Protein AF-A0A1H3RNQ1-F1 (afdb_monomer)

Nearest PDB structures (foldseek):
  7xri-assembly1_B  TM=3.744E-01  e=4.211E+00  Lactobacillus acidophilus
  7vww-assembly2_C  TM=2.400E-01  e=2.918E+00  Dioscoreophyllum cumminsii
  5xfu-assembly1_B  TM=2.543E-01  e=6.078E+00  Dioscoreophyllum cumminsii
  1jva-assembly1_A  TM=2.257E-01  e=4.759E+00  Saccharomyces cerevisiae

Mean predicted aligned error: 9.46 Å

Radius of gyration: 20.76 Å; Cα contacts (8 Å, |Δi|>4): 128; chains: 1; bounding box: 26×29×78 Å

pLDDT: mean 83.14, std 15.69, range [41.72, 97.12]

Structure (mmCIF, N/CA/C/O backbone):
data_AF-A0A1H3RNQ1-F1
#
_entry.id   AF-A0A1H3RNQ1-F1
#
loop_
_atom_site.group_PDB
_atom_site.id
_atom_site.type_symbol
_atom_site.label_atom_id
_atom_site.label_alt_id
_atom_site.label_comp_id
_atom_site.label_asym_id
_atom_site.label_entity_id
_atom_site.label_seq_id
_atom_site.pdbx_PDB_ins_code
_atom_site.Cartn_x
_atom_site.Cartn_y
_atom_site.Cartn_z
_atom_site.occupancy
_atom_site.B_iso_or_equiv
_atom_site.auth_seq_id
_atom_site.auth_comp_id
_atom_site.auth_asym_id
_atom_site.auth_atom_id
_atom_site.pdbx_PDB_model_num
ATOM 1 N N . MET A 1 1 ? 7.887 20.316 -57.818 1.00 41.72 1 MET A N 1
ATOM 2 C CA . MET A 1 1 ? 8.629 19.245 -57.118 1.00 41.72 1 MET A CA 1
ATOM 3 C C . MET A 1 1 ? 8.099 19.171 -55.696 1.00 41.72 1 MET A C 1
ATOM 5 O O . MET A 1 1 ? 8.164 20.173 -55.001 1.00 41.72 1 MET A O 1
ATOM 9 N N . SER A 1 2 ? 7.463 18.059 -55.322 1.00 43.38 2 SER A N 1
ATOM 10 C CA . SER A 1 2 ? 6.805 17.866 -54.020 1.00 43.38 2 SER A CA 1
ATOM 11 C C . SER A 1 2 ? 7.716 17.043 -53.107 1.00 43.38 2 SER A C 1
ATOM 13 O O . SER A 1 2 ? 8.120 15.943 -53.483 1.00 43.38 2 SER A O 1
ATOM 15 N N . HIS A 1 3 ? 8.070 17.577 -51.936 1.00 43.81 3 HIS A N 1
ATOM 16 C CA . HIS A 1 3 ? 8.769 16.842 -50.883 1.00 43.81 3 HIS A CA 1
ATOM 17 C C . HIS A 1 3 ? 7.741 16.173 -49.966 1.00 43.81 3 HIS A C 1
ATOM 19 O O . HIS A 1 3 ? 7.115 16.832 -49.140 1.00 43.81 3 HIS A O 1
ATOM 25 N N . ALA A 1 4 ? 7.584 14.855 -50.091 1.00 48.75 4 ALA A N 1
ATOM 26 C CA . ALA A 1 4 ? 6.887 14.050 -49.097 1.00 48.75 4 ALA A CA 1
ATOM 27 C C . ALA A 1 4 ? 7.864 13.692 -47.964 1.00 48.75 4 ALA A C 1
ATOM 29 O O . ALA A 1 4 ? 8.823 12.944 -48.156 1.00 48.75 4 ALA A O 1
ATOM 30 N N . SER A 1 5 ? 7.613 14.258 -46.783 1.00 52.75 5 SER A N 1
ATOM 31 C CA . SER A 1 5 ? 8.265 13.911 -45.519 1.00 52.75 5 SER A CA 1
ATOM 32 C C . SER A 1 5 ? 7.875 12.488 -45.107 1.00 52.75 5 SER A C 1
ATOM 34 O O . SER A 1 5 ? 6.732 12.226 -44.737 1.00 52.75 5 SER A O 1
ATOM 36 N N . GLY A 1 6 ? 8.817 11.550 -45.195 1.00 48.12 6 GLY A N 1
ATOM 37 C CA . GLY A 1 6 ? 8.647 10.179 -44.719 1.00 48.12 6 GLY A CA 1
ATOM 38 C C . GLY A 1 6 ? 9.091 10.044 -43.266 1.00 48.12 6 GLY A C 1
ATOM 39 O O . GLY A 1 6 ? 10.176 9.525 -43.001 1.00 48.12 6 GLY A O 1
ATOM 40 N N . ALA A 1 7 ? 8.274 10.501 -42.316 1.00 60.41 7 ALA A N 1
ATOM 41 C CA . ALA A 1 7 ? 8.498 10.207 -40.905 1.00 60.41 7 ALA A CA 1
ATOM 42 C C . ALA A 1 7 ? 8.328 8.694 -40.679 1.00 60.41 7 ALA A C 1
ATOM 44 O O . ALA A 1 7 ? 7.220 8.161 -40.693 1.00 60.41 7 ALA A O 1
ATOM 45 N N . LYS A 1 8 ? 9.445 7.979 -40.501 1.00 57.97 8 LYS A N 1
ATOM 46 C CA . LYS A 1 8 ? 9.439 6.558 -40.143 1.00 57.97 8 LYS A CA 1
ATOM 47 C C . LYS A 1 8 ? 8.851 6.414 -38.741 1.00 57.97 8 LYS A C 1
ATOM 49 O O . LYS A 1 8 ? 9.542 6.646 -37.751 1.00 57.97 8 LYS A O 1
ATOM 54 N N . THR A 1 9 ? 7.596 5.993 -38.643 1.00 58.34 9 THR A N 1
ATOM 55 C CA . THR A 1 9 ? 7.015 5.527 -37.383 1.00 58.34 9 THR A CA 1
ATOM 56 C C . THR A 1 9 ? 7.799 4.301 -36.917 1.00 58.34 9 THR A C 1
ATOM 58 O O . THR A 1 9 ? 7.669 3.215 -37.490 1.00 58.34 9 THR A O 1
ATOM 61 N N . LYS A 1 10 ? 8.654 4.468 -35.897 1.00 64.75 10 LYS A N 1
ATOM 62 C CA . LYS A 1 10 ? 9.249 3.338 -35.171 1.00 64.75 10 LYS A CA 1
ATOM 63 C C . LYS A 1 10 ? 8.092 2.500 -34.631 1.00 64.75 10 LYS A C 1
ATOM 65 O O . LYS A 1 10 ? 7.338 2.972 -33.787 1.00 64.75 10 LYS A O 1
ATOM 70 N N . LYS A 1 11 ? 7.943 1.267 -35.124 1.00 59.66 11 LYS A N 1
ATOM 71 C CA . LYS A 1 11 ? 7.031 0.289 -34.522 1.00 59.66 11 LYS A CA 1
ATOM 72 C C . LYS A 1 11 ? 7.486 0.082 -33.077 1.00 59.66 11 LYS A C 1
ATOM 74 O O . LYS A 1 11 ? 8.567 -0.465 -32.859 1.00 59.66 11 LYS A O 1
ATOM 79 N N . MET A 1 12 ? 6.708 0.563 -32.109 1.00 59.97 12 MET A N 1
ATOM 80 C CA . MET A 1 12 ? 6.950 0.237 -30.707 1.00 59.97 12 MET A CA 1
ATOM 81 C C . MET A 1 12 ? 6.755 -1.270 -30.554 1.00 59.97 12 MET A C 1
ATOM 83 O O . MET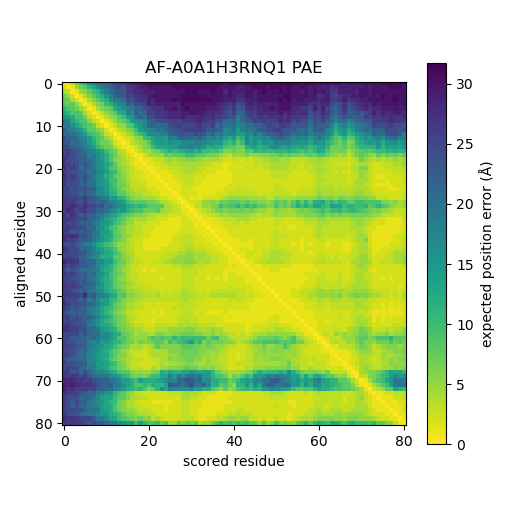 A 1 12 ? 5.693 -1.797 -30.885 1.00 59.97 12 MET A O 1
ATOM 87 N N . LYS A 1 13 ? 7.808 -1.976 -30.132 1.00 66.12 13 LYS A N 1
ATOM 88 C CA . LYS A 1 13 ? 7.679 -3.378 -29.739 1.00 66.12 13 LYS A CA 1
ATOM 89 C C . LYS A 1 13 ? 6.796 -3.412 -28.495 1.00 66.12 13 LYS A C 1
ATOM 91 O O . LYS A 1 13 ? 7.079 -2.698 -27.539 1.00 66.12 13 LYS A O 1
ATOM 96 N N . TYR A 1 14 ? 5.737 -4.212 -28.535 1.00 64.81 14 TYR A N 1
ATOM 97 C CA . TYR A 1 14 ? 4.935 -4.504 -27.355 1.00 64.81 14 TYR A CA 1
ATOM 98 C C . TYR A 1 14 ? 5.832 -5.193 -26.321 1.00 64.81 14 TYR A C 1
ATOM 100 O O . TYR A 1 14 ? 6.429 -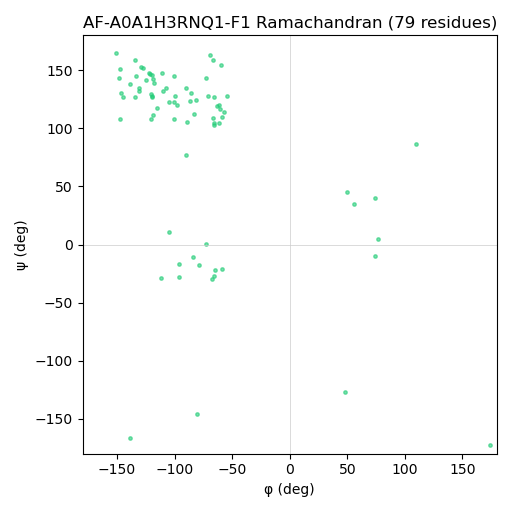6.229 -26.618 1.00 64.81 14 TYR A O 1
ATOM 108 N N . VAL A 1 15 ? 5.965 -4.583 -25.148 1.00 65.56 15 VAL A N 1
ATOM 109 C CA . VAL A 1 15 ? 6.598 -5.193 -23.979 1.00 65.56 15 VAL A CA 1
ATOM 110 C C . VAL A 1 15 ? 5.448 -5.731 -23.131 1.00 65.56 15 VAL A C 1
ATOM 112 O O . VAL A 1 15 ? 4.579 -4.931 -22.780 1.00 65.56 15 VAL A O 1
ATOM 115 N N . PRO A 1 16 ? 5.372 -7.046 -22.850 1.00 71.56 16 PRO A N 1
ATOM 116 C CA . PRO A 1 16 ? 4.379 -7.559 -21.918 1.00 71.56 16 PRO A CA 1
ATOM 117 C C . PRO A 1 16 ? 4.633 -6.905 -20.560 1.00 71.56 16 PRO A C 1
ATOM 119 O O . PRO A 1 16 ? 5.715 -7.042 -19.991 1.00 71.56 16 PRO A O 1
ATOM 122 N N . VAL A 1 17 ? 3.658 -6.130 -20.099 1.00 71.69 17 VAL A N 1
ATOM 123 C CA . VAL A 1 17 ? 3.699 -5.472 -18.796 1.00 71.69 17 VAL A CA 1
ATOM 124 C C . VAL A 1 17 ? 3.144 -6.475 -17.788 1.00 71.69 17 VAL A C 1
ATOM 126 O O . VAL A 1 17 ? 2.042 -6.972 -18.032 1.00 71.69 17 VAL A O 1
ATOM 129 N N . PRO A 1 18 ? 3.885 -6.827 -16.724 1.00 81.62 18 PRO A N 1
ATOM 130 C CA . PRO A 1 18 ? 3.349 -7.667 -15.660 1.00 81.62 18 PRO A CA 1
ATOM 131 C C . PRO A 1 18 ? 2.129 -7.009 -15.011 1.00 81.62 18 PRO A C 1
ATOM 133 O O . PRO A 1 18 ? 1.992 -5.783 -15.030 1.00 81.62 18 PRO A O 1
ATOM 136 N N . ASP A 1 19 ? 1.250 -7.825 -14.440 1.00 86.19 19 ASP A N 1
ATOM 137 C CA . ASP A 1 19 ? 0.143 -7.314 -13.638 1.00 86.19 19 ASP A CA 1
ATOM 138 C C . ASP A 1 19 ? 0.666 -6.658 -12.352 1.00 86.19 19 ASP A C 1
ATOM 140 O O . ASP A 1 19 ? 1.784 -6.913 -11.912 1.00 86.19 19 ASP A O 1
ATOM 144 N N . ILE A 1 20 ? -0.154 -5.787 -11.766 1.00 88.56 20 ILE A N 1
ATOM 145 C CA . ILE A 1 20 ? 0.122 -5.176 -10.466 1.00 88.56 20 ILE A CA 1
ATOM 146 C C . ILE A 1 20 ? -0.279 -6.153 -9.361 1.00 88.56 20 ILE A C 1
ATOM 148 O O . ILE A 1 20 ? -1.456 -6.515 -9.264 1.00 88.56 20 ILE A O 1
ATOM 152 N N . ASP A 1 21 ? 0.656 -6.481 -8.473 1.00 89.56 21 ASP A N 1
ATOM 153 C CA . ASP A 1 21 ? 0.431 -7.364 -7.339 1.00 89.56 21 ASP A CA 1
ATOM 154 C C . ASP A 1 21 ? 0.387 -6.614 -5.998 1.00 89.56 21 ASP A C 1
ATOM 156 O O . ASP A 1 21 ? 1.228 -5.782 -5.645 1.00 89.56 21 ASP A O 1
ATOM 160 N N . TYR A 1 22 ? -0.610 -6.964 -5.183 1.00 91.94 22 TYR A N 1
ATOM 161 C CA . TYR A 1 22 ? -0.680 -6.575 -3.778 1.00 91.94 22 TYR A CA 1
ATOM 162 C C . TYR A 1 22 ? -1.364 -7.653 -2.935 1.00 91.94 22 TYR A C 1
ATOM 164 O O . TYR A 1 22 ? -2.251 -8.383 -3.380 1.00 91.94 22 TYR A O 1
ATOM 172 N N . ARG A 1 23 ? -0.984 -7.737 -1.661 1.00 93.94 23 ARG A N 1
ATOM 173 C CA . ARG A 1 23 ? -1.614 -8.592 -0.654 1.00 93.94 23 ARG A CA 1
ATOM 174 C C . ARG A 1 23 ? -1.900 -7.771 0.584 1.00 93.94 23 ARG A C 1
ATOM 176 O O . ARG A 1 23 ? -1.012 -7.119 1.110 1.00 93.94 23 ARG A O 1
ATOM 183 N N . MET A 1 24 ? -3.113 -7.876 1.111 1.00 95.50 24 MET A N 1
ATOM 184 C CA . MET A 1 24 ? -3.494 -7.248 2.372 1.00 95.50 24 MET A CA 1
ATOM 185 C C . MET A 1 24 ? -4.185 -8.270 3.270 1.00 95.50 24 MET A C 1
ATOM 187 O O . MET A 1 24 ? -5.058 -9.016 2.837 1.00 95.50 24 MET A O 1
ATOM 191 N N . SER A 1 25 ? -3.804 -8.291 4.539 1.00 97.12 25 SER A N 1
ATOM 192 C CA . SER A 1 25 ? -4.475 -9.019 5.609 1.00 97.12 25 SER A CA 1
ATOM 193 C C . SER A 1 25 ? -4.934 -8.024 6.662 1.00 97.12 25 SER A C 1
ATOM 195 O O . SER A 1 25 ? -4.132 -7.227 7.149 1.00 97.12 25 SER A O 1
ATOM 197 N N . ILE A 1 26 ? -6.214 -8.089 7.020 1.00 96.38 26 ILE A N 1
ATOM 198 C CA . ILE A 1 26 ? -6.825 -7.235 8.039 1.00 96.38 26 ILE A CA 1
ATOM 199 C C . ILE A 1 26 ? -7.156 -8.100 9.254 1.00 96.38 26 ILE A C 1
ATOM 201 O O . ILE A 1 26 ? -7.737 -9.174 9.103 1.00 96.38 26 ILE A O 1
ATOM 205 N N . SER A 1 27 ? -6.792 -7.638 10.449 1.00 95.38 27 SER A N 1
ATOM 206 C CA . SER A 1 27 ? -7.171 -8.271 11.712 1.00 95.38 27 SER A CA 1
ATOM 207 C C . SER A 1 27 ? -7.983 -7.329 12.596 1.00 95.38 27 SER A C 1
ATOM 209 O O . SER A 1 27 ? -7.756 -6.117 12.618 1.00 95.38 27 SER A O 1
ATOM 211 N N . PHE A 1 28 ? -8.921 -7.924 13.334 1.00 94.44 28 PHE A N 1
ATOM 212 C CA . PHE A 1 28 ? -9.776 -7.262 14.313 1.00 94.44 28 PHE A CA 1
ATOM 213 C C . PHE A 1 28 ? -9.525 -7.914 15.671 1.00 94.44 28 PHE A C 1
ATOM 215 O O . PHE A 1 28 ? -9.915 -9.059 15.886 1.00 94.44 28 PHE A O 1
ATOM 222 N N . GLU A 1 29 ? -8.852 -7.212 16.577 1.00 89.06 29 GLU A N 1
ATOM 223 C CA . GLU A 1 29 ? -8.496 -7.759 17.888 1.00 89.06 29 GLU A CA 1
ATOM 224 C C . GLU A 1 29 ? -8.562 -6.667 18.956 1.00 89.06 29 GLU A C 1
ATOM 226 O O . GLU A 1 29 ? -7.991 -5.588 18.795 1.00 89.06 29 GLU A O 1
ATOM 231 N N . GLY A 1 30 ? -9.301 -6.919 20.042 1.00 85.81 30 GLY A N 1
ATOM 232 C CA . GLY A 1 30 ? -9.399 -5.988 21.173 1.00 85.81 30 GLY A CA 1
ATOM 233 C C . GLY A 1 30 ? -9.877 -4.577 20.795 1.00 85.81 30 GLY A C 1
ATOM 234 O O . GLY A 1 30 ? -9.376 -3.597 21.342 1.00 85.81 30 GLY A O 1
ATOM 235 N N . GLY A 1 31 ? -10.783 -4.454 19.817 1.00 88.38 31 GLY A N 1
ATOM 236 C CA . GLY A 1 31 ? -11.279 -3.163 19.317 1.00 88.38 31 GLY A CA 1
ATOM 237 C C . GLY A 1 31 ? -10.310 -2.411 18.395 1.00 88.38 31 GLY A C 1
ATOM 238 O O . GLY A 1 31 ? -10.602 -1.286 17.992 1.00 88.38 31 GLY A O 1
ATOM 239 N N . LYS A 1 32 ? -9.167 -3.012 18.044 1.00 90.25 32 LYS A N 1
ATOM 240 C CA . LYS A 1 32 ? -8.210 -2.464 17.079 1.00 90.25 32 LYS A CA 1
ATOM 241 C C . LYS A 1 32 ? -8.378 -3.132 15.722 1.00 90.25 32 LYS A C 1
ATOM 243 O O . LYS A 1 32 ? -8.646 -4.329 15.643 1.00 90.25 32 LYS A O 1
ATOM 248 N N . ILE A 1 33 ? -8.166 -2.349 14.671 1.00 95.31 33 ILE A N 1
ATOM 249 C CA . ILE A 1 33 ? -8.147 -2.803 13.287 1.00 95.31 33 ILE A CA 1
ATOM 250 C C . ILE A 1 33 ? -6.731 -2.586 12.765 1.00 95.31 33 ILE A C 1
ATOM 252 O O . ILE A 1 33 ? -6.257 -1.452 12.706 1.00 95.31 33 ILE A O 1
ATOM 256 N N . ASN A 1 34 ? -6.044 -3.657 12.387 1.00 95.69 34 ASN A N 1
ATOM 257 C CA . ASN A 1 34 ? -4.703 -3.568 11.814 1.00 95.69 34 ASN A CA 1
ATOM 258 C C . ASN A 1 34 ? -4.713 -4.139 10.401 1.00 95.69 34 ASN A C 1
ATOM 260 O O . ASN A 1 34 ? -5.379 -5.138 10.140 1.00 95.69 34 ASN A O 1
ATOM 264 N N . ALA A 1 35 ? -3.961 -3.518 9.500 1.00 96.19 35 ALA A N 1
ATOM 265 C CA . ALA A 1 35 ? -3.728 -4.021 8.159 1.00 96.19 35 ALA A CA 1
ATOM 266 C C . ALA A 1 35 ? -2.234 -4.227 7.948 1.00 96.19 35 ALA A C 1
ATOM 268 O O . ALA A 1 35 ? -1.436 -3.322 8.181 1.00 96.19 35 ALA A O 1
ATOM 269 N N . ARG A 1 36 ? -1.865 -5.414 7.477 1.00 96.81 36 ARG A N 1
ATOM 270 C CA . ARG A 1 36 ? -0.501 -5.735 7.059 1.00 96.81 36 ARG A CA 1
ATOM 271 C C . ARG A 1 36 ? -0.508 -6.344 5.674 1.00 96.81 36 ARG A C 1
ATOM 273 O O . ARG A 1 36 ? -1.489 -6.982 5.295 1.00 96.81 36 ARG A O 1
ATOM 280 N N . GLY A 1 37 ? 0.575 -6.194 4.937 1.00 95.31 37 GLY A N 1
ATOM 281 C CA . GLY A 1 37 ? 0.585 -6.670 3.570 1.00 95.31 37 GLY A CA 1
ATOM 282 C C . GLY A 1 37 ? 1.825 -6.302 2.794 1.00 95.31 37 GLY A C 1
ATOM 283 O O . GLY A 1 37 ? 2.779 -5.775 3.365 1.00 95.31 37 GLY A O 1
ATOM 284 N N . THR A 1 38 ? 1.771 -6.596 1.502 1.00 95.38 38 THR A N 1
ATOM 285 C CA . THR A 1 38 ? 2.797 -6.243 0.529 1.00 95.38 38 THR A CA 1
ATOM 286 C C . THR A 1 38 ? 2.186 -5.666 -0.742 1.00 95.38 38 THR A C 1
ATOM 288 O O . THR A 1 38 ? 1.009 -5.899 -1.020 1.00 95.38 38 THR A O 1
ATOM 291 N N . HIS A 1 39 ? 2.969 -4.918 -1.507 1.00 94.44 39 HIS A N 1
ATOM 292 C CA . HIS A 1 39 ? 2.649 -4.491 -2.867 1.00 94.44 39 HIS A CA 1
ATOM 293 C C . HIS A 1 39 ? 3.940 -4.312 -3.675 1.00 94.44 39 HIS A C 1
ATOM 295 O O . HIS A 1 39 ? 5.034 -4.258 -3.103 1.00 94.44 39 HIS A O 1
ATOM 301 N N . ASP A 1 40 ? 3.810 -4.233 -4.993 1.00 92.44 40 ASP A N 1
ATOM 302 C CA . ASP A 1 40 ? 4.921 -3.916 -5.893 1.00 92.44 40 ASP A CA 1
ATOM 303 C C . ASP A 1 40 ? 5.376 -2.460 -5.749 1.00 92.44 40 ASP A C 1
ATOM 305 O O . ASP A 1 40 ? 4.644 -1.625 -5.223 1.00 92.44 40 ASP A O 1
ATOM 309 N N . GLY A 1 41 ? 6.571 -2.110 -6.227 1.00 90.88 41 GLY A N 1
ATOM 310 C CA . GLY A 1 41 ? 7.061 -0.726 -6.123 1.00 90.88 41 GLY A CA 1
ATOM 311 C C . GLY A 1 41 ? 6.268 0.259 -6.987 1.00 90.88 41 GLY A C 1
ATOM 312 O O . GLY A 1 41 ? 6.072 1.417 -6.637 1.00 90.88 41 GLY A O 1
ATOM 313 N N . PHE A 1 42 ? 5.717 -0.204 -8.105 1.00 90.38 42 PHE A N 1
ATOM 314 C CA . PHE A 1 42 ? 5.012 0.648 -9.057 1.00 90.38 42 PHE A CA 1
ATOM 315 C C . PHE A 1 42 ? 3.566 0.169 -9.260 1.00 90.38 42 PHE A C 1
ATOM 317 O O . PHE A 1 42 ? 3.325 -1.035 -9.206 1.00 90.38 42 PHE A O 1
ATOM 324 N N . PRO A 1 43 ? 2.579 1.054 -9.511 1.00 90.56 43 PRO A N 1
ATOM 325 C CA . PRO A 1 43 ? 2.628 2.518 -9.449 1.00 90.56 43 PRO A CA 1
ATOM 326 C C . PRO A 1 43 ? 2.494 3.017 -7.993 1.00 90.56 43 PRO A C 1
ATOM 328 O O . PRO A 1 43 ? 2.989 2.389 -7.069 1.00 90.56 43 PRO A O 1
ATOM 331 N N . ALA A 1 44 ? 1.859 4.167 -7.754 1.00 94.12 44 ALA A N 1
ATOM 332 C CA . ALA A 1 44 ? 1.582 4.641 -6.398 1.00 94.12 44 ALA A CA 1
ATOM 333 C C . ALA A 1 44 ? 0.461 3.836 -5.716 1.00 94.12 44 ALA A C 1
ATOM 335 O O . ALA A 1 44 ? -0.551 3.514 -6.344 1.00 94.12 44 ALA A O 1
ATOM 336 N N . TYR A 1 45 ? 0.593 3.606 -4.405 1.00 95.06 45 TYR A N 1
ATOM 337 C CA . TYR A 1 45 ? -0.403 2.905 -3.586 1.00 95.06 45 TYR A CA 1
ATOM 338 C C . TYR A 1 45 ? -0.889 3.784 -2.442 1.00 95.06 45 TYR A C 1
ATOM 340 O O . TYR A 1 45 ? -0.138 4.567 -1.861 1.00 95.06 45 TYR A O 1
ATOM 348 N N . GLN A 1 46 ? -2.159 3.633 -2.069 1.00 96.69 46 GLN A N 1
ATOM 349 C CA . GLN A 1 46 ? -2.714 4.323 -0.913 1.00 96.69 46 GLN A CA 1
ATOM 350 C C . GLN A 1 46 ? -3.773 3.476 -0.210 1.00 96.69 46 GLN A C 1
ATOM 352 O O . GLN A 1 46 ? -4.719 3.005 -0.836 1.00 96.69 46 GLN A O 1
ATOM 357 N N . ILE A 1 47 ? -3.655 3.347 1.114 1.00 95.94 47 ILE A N 1
ATOM 358 C CA . ILE 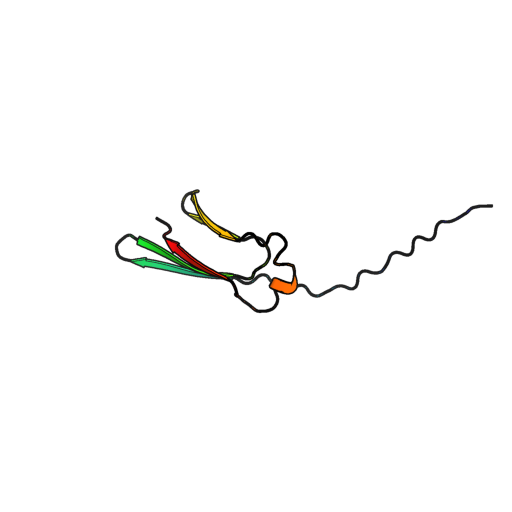A 1 47 ? -4.670 2.715 1.964 1.00 95.94 47 ILE A CA 1
ATOM 359 C C . ILE A 1 47 ? -5.414 3.815 2.709 1.00 95.94 47 ILE A C 1
ATOM 361 O O . ILE A 1 47 ? -4.817 4.612 3.441 1.00 95.94 47 ILE A O 1
ATOM 365 N N . ARG A 1 48 ? -6.737 3.845 2.536 1.00 96.00 48 ARG A N 1
ATOM 366 C CA . ARG A 1 48 ? -7.643 4.757 3.238 1.00 96.00 48 ARG A CA 1
ATOM 367 C C . ARG A 1 48 ? -8.633 3.977 4.088 1.00 96.00 48 ARG A C 1
ATOM 369 O O . ARG A 1 48 ? -9.202 2.995 3.627 1.00 96.00 48 ARG A O 1
ATOM 376 N N . TYR A 1 49 ? -8.891 4.468 5.294 1.00 94.50 49 TYR A N 1
ATOM 377 C CA . TYR A 1 49 ? -9.960 3.967 6.154 1.00 94.50 49 TYR A CA 1
ATOM 378 C C . TYR A 1 49 ? -10.730 5.143 6.754 1.00 94.50 49 TYR A C 1
ATOM 380 O O . TYR A 1 49 ? -10.124 6.058 7.316 1.00 94.50 49 TYR A O 1
ATOM 388 N N . ASN A 1 50 ? -12.057 5.146 6.594 1.00 93.69 50 ASN A N 1
ATOM 389 C CA . ASN A 1 50 ? -12.948 6.246 6.994 1.00 93.69 50 ASN A CA 1
ATOM 390 C C . ASN A 1 50 ? -12.476 7.625 6.493 1.00 93.69 50 ASN A C 1
ATOM 392 O O . ASN A 1 50 ? -12.412 8.595 7.245 1.00 93.69 50 ASN A O 1
ATOM 396 N N . GLY A 1 51 ? -12.070 7.694 5.220 1.00 94.12 51 GLY A N 1
ATOM 397 C CA . GLY A 1 51 ? -11.584 8.921 4.575 1.00 94.12 51 GLY A CA 1
ATOM 398 C C . GLY A 1 51 ? -10.175 9.367 4.988 1.00 94.12 51 GLY A C 1
ATOM 399 O O . GLY A 1 51 ? -9.611 10.242 4.335 1.00 94.12 51 GLY A O 1
ATOM 400 N N . LYS A 1 52 ? -9.569 8.756 6.013 1.00 95.38 52 LYS A N 1
ATOM 401 C CA . LYS A 1 52 ? -8.204 9.064 6.458 1.00 95.38 52 LYS A CA 1
ATOM 402 C C . LYS A 1 52 ? -7.187 8.189 5.734 1.00 95.38 52 LYS A C 1
ATOM 404 O O . LYS A 1 52 ? -7.366 6.975 5.638 1.00 95.38 52 LYS A O 1
ATOM 409 N N . VAL A 1 53 ? -6.104 8.803 5.262 1.00 96.94 53 VAL A N 1
ATOM 410 C CA . VAL A 1 53 ? -4.942 8.090 4.715 1.00 96.94 53 VAL A CA 1
ATOM 411 C C . VAL A 1 53 ? -4.204 7.396 5.859 1.00 96.94 53 VAL A C 1
ATOM 413 O O . VAL A 1 53 ? -3.891 8.026 6.867 1.00 96.94 53 VAL A O 1
ATOM 416 N N . ARG A 1 54 ? -3.958 6.094 5.709 1.00 96.50 54 ARG A N 1
ATOM 417 C CA . ARG A 1 54 ? -3.257 5.251 6.693 1.00 96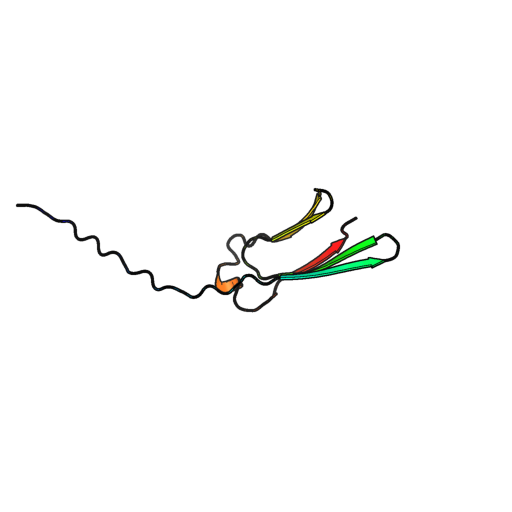.50 54 ARG A CA 1
ATOM 418 C C . ARG A 1 54 ? -1.903 4.779 6.193 1.00 96.50 54 ARG A C 1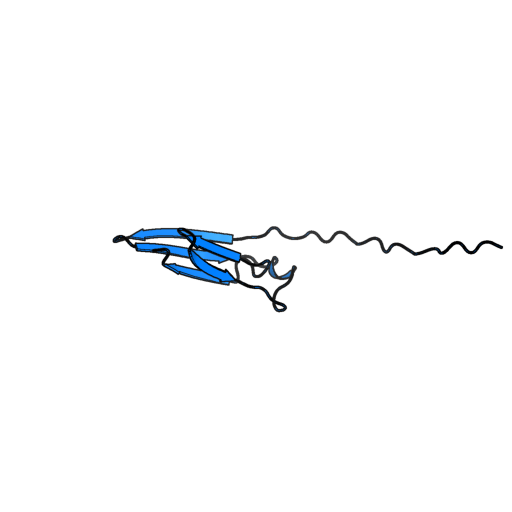
ATOM 420 O O . ARG A 1 54 ? -1.000 4.573 6.993 1.00 96.50 54 ARG A O 1
ATOM 427 N N . TYR A 1 55 ? -1.772 4.641 4.881 1.00 96.88 55 TYR A N 1
ATOM 428 C CA . TYR A 1 55 ? -0.536 4.283 4.210 1.00 96.88 55 TYR A CA 1
ATOM 429 C C . TYR A 1 55 ? -0.505 4.939 2.833 1.00 96.88 55 TYR A C 1
ATOM 431 O O . TYR A 1 55 ? -1.544 5.009 2.172 1.00 96.88 55 TYR A O 1
ATOM 439 N N . THR A 1 56 ? 0.677 5.373 2.410 1.00 97.06 56 THR A N 1
ATOM 440 C CA . THR A 1 56 ? 0.954 5.828 1.048 1.00 97.06 56 THR A CA 1
ATOM 441 C C . THR A 1 56 ? 2.307 5.275 0.636 1.00 97.06 56 THR A C 1
ATOM 443 O O . THR A 1 56 ? 3.255 5.333 1.420 1.00 97.06 56 THR A O 1
ATOM 446 N N . HIS A 1 57 ? 2.385 4.813 -0.602 1.00 95.38 57 HIS A N 1
ATOM 447 C CA . HIS A 1 57 ? 3.624 4.560 -1.313 1.00 95.38 57 HIS A CA 1
ATOM 448 C C . HIS A 1 57 ? 3.660 5.439 -2.559 1.00 95.38 57 HIS A C 1
ATOM 450 O O . HIS A 1 57 ? 2.701 5.446 -3.335 1.00 95.38 57 HIS A O 1
ATOM 456 N N . ASP A 1 58 ? 4.742 6.192 -2.718 1.00 94.62 58 ASP A N 1
ATOM 457 C CA . ASP A 1 58 ? 4.998 7.024 -3.891 1.00 94.62 58 ASP A CA 1
ATOM 458 C C . ASP A 1 58 ? 6.292 6.528 -4.562 1.00 94.62 58 ASP A C 1
ATOM 460 O O . ASP A 1 58 ? 7.363 6.690 -3.965 1.00 94.62 58 ASP A O 1
ATOM 464 N N . PRO A 1 59 ? 6.219 5.937 -5.772 1.00 90.81 59 PRO A N 1
ATOM 465 C CA . PRO A 1 59 ? 7.395 5.421 -6.474 1.00 90.81 59 PRO A CA 1
ATOM 466 C C . PRO A 1 59 ? 8.387 6.529 -6.868 1.00 90.81 59 PRO A C 1
ATOM 468 O O . PRO A 1 59 ? 9.579 6.268 -7.080 1.00 90.81 59 PRO A O 1
ATOM 471 N N . GLY A 1 60 ? 7.925 7.785 -6.967 1.00 88.44 60 GLY A N 1
ATOM 472 C CA . GLY A 1 60 ? 8.722 8.915 -7.434 1.00 88.44 60 GLY A CA 1
ATOM 473 C C . GLY A 1 60 ? 9.477 8.598 -8.731 1.00 88.44 60 GLY A C 1
ATOM 474 O O . GLY A 1 60 ? 8.896 8.138 -9.707 1.00 88.44 60 GLY A O 1
ATOM 475 N N . ASN A 1 61 ? 10.795 8.829 -8.717 1.00 83.31 61 ASN A N 1
ATOM 476 C CA . ASN A 1 61 ? 11.712 8.479 -9.813 1.00 83.31 61 ASN A CA 1
ATOM 477 C C . ASN A 1 61 ? 12.571 7.235 -9.502 1.00 83.31 61 ASN A C 1
ATOM 479 O O . ASN A 1 61 ? 13.588 7.024 -10.161 1.00 83.31 61 ASN A O 1
ATOM 483 N N . LYS A 1 62 ? 12.257 6.493 -8.432 1.00 81.62 62 LYS A N 1
ATOM 484 C CA . LYS A 1 62 ? 13.079 5.368 -7.950 1.00 81.62 62 LYS A CA 1
ATOM 485 C C . LYS A 1 62 ? 12.584 4.021 -8.454 1.00 81.62 62 LYS A C 1
ATOM 487 O O . LYS A 1 62 ? 13.383 3.103 -8.588 1.00 81.62 62 LYS A O 1
ATOM 492 N N . GLU A 1 63 ? 11.290 3.933 -8.716 1.00 85.56 63 GLU A N 1
ATOM 493 C CA . GLU A 1 63 ? 10.605 2.724 -9.150 1.00 85.56 63 GLU A CA 1
ATOM 494 C C . GLU A 1 63 ? 9.873 3.010 -10.457 1.00 85.56 63 GLU A C 1
ATOM 496 O O . GLU A 1 63 ? 9.336 4.100 -10.673 1.00 85.56 63 GLU A O 1
ATOM 501 N N . ASP A 1 64 ? 9.895 2.035 -11.355 1.00 86.06 64 ASP A N 1
ATOM 502 C CA . ASP A 1 64 ? 9.345 2.153 -12.698 1.00 86.06 64 ASP A CA 1
ATOM 503 C C . ASP A 1 64 ? 8.597 0.872 -13.089 1.00 86.06 64 ASP A C 1
ATOM 505 O O . ASP A 1 64 ? 8.279 0.029 -12.254 1.00 86.06 64 ASP A O 1
ATOM 509 N N . ILE A 1 65 ? 8.281 0.713 -14.374 1.00 85.38 65 ILE A N 1
ATOM 510 C CA . ILE A 1 65 ? 7.548 -0.457 -14.867 1.00 85.38 65 ILE A CA 1
ATOM 511 C C . ILE A 1 65 ? 8.260 -1.793 -14.586 1.00 85.38 65 ILE A C 1
ATOM 513 O O . ILE A 1 65 ? 7.609 -2.835 -14.572 1.00 85.38 65 ILE A O 1
ATOM 517 N N . TYR A 1 66 ? 9.576 -1.788 -14.350 1.00 84.38 66 TYR A N 1
ATOM 518 C CA . TYR A 1 66 ? 10.324 -2.982 -13.964 1.00 84.38 66 TYR A CA 1
ATOM 519 C C . TYR A 1 66 ? 10.147 -3.330 -12.485 1.00 84.38 66 TYR A C 1
ATOM 521 O O . TYR A 1 66 ? 10.358 -4.482 -12.124 1.00 84.38 66 TYR A O 1
ATOM 529 N N . SER A 1 67 ? 9.679 -2.400 -11.649 1.00 84.88 67 SER A N 1
ATOM 530 C CA . SER A 1 67 ? 9.308 -2.657 -10.249 1.00 84.88 67 SER A CA 1
ATOM 531 C C . SER A 1 67 ? 8.006 -3.458 -10.098 1.00 84.88 67 SER A C 1
ATOM 533 O O . SER A 1 67 ? 7.597 -3.734 -8.975 1.00 84.88 67 SER A O 1
ATOM 535 N N . LEU A 1 68 ? 7.367 -3.833 -11.215 1.00 82.94 68 LEU A N 1
ATOM 536 C CA . LEU A 1 68 ? 6.312 -4.854 -11.294 1.00 82.94 68 LEU A CA 1
ATOM 537 C C . LEU A 1 68 ? 6.889 -6.281 -11.397 1.00 82.94 68 LEU A C 1
ATOM 539 O O . LEU A 1 68 ? 6.161 -7.267 -11.349 1.00 82.94 68 LEU A O 1
ATOM 543 N N . ILE A 1 69 ? 8.200 -6.415 -11.628 1.00 73.12 69 ILE A N 1
ATOM 544 C CA . ILE A 1 69 ? 8.870 -7.702 -11.823 1.00 73.12 69 ILE A CA 1
ATOM 545 C C . ILE A 1 69 ? 9.564 -8.085 -10.517 1.00 73.12 69 ILE A C 1
ATOM 547 O O . ILE A 1 69 ? 10.605 -7.532 -10.182 1.00 73.12 69 ILE A O 1
ATOM 551 N N . GLY A 1 70 ? 9.022 -9.082 -9.817 1.00 64.50 70 GLY A N 1
ATOM 552 C CA . GLY A 1 70 ? 9.498 -9.478 -8.489 1.00 64.50 70 GLY A CA 1
ATOM 553 C C . GLY A 1 70 ? 8.464 -9.083 -7.446 1.00 64.50 70 GLY A C 1
ATOM 554 O O . GLY A 1 70 ? 8.503 -7.999 -6.887 1.00 64.50 70 GLY A O 1
ATOM 555 N N . SER A 1 71 ? 7.490 -9.963 -7.233 1.00 59.28 71 SER A N 1
ATOM 556 C CA . SER A 1 71 ? 6.287 -9.687 -6.447 1.00 59.28 71 SER A CA 1
ATOM 557 C C . SER A 1 71 ? 6.581 -9.165 -5.031 1.00 59.28 71 SER A C 1
ATOM 559 O O . SER A 1 71 ? 7.240 -9.861 -4.251 1.00 59.28 71 SER A O 1
ATOM 561 N N . GLY A 1 72 ? 5.971 -8.037 -4.651 1.00 60.38 72 GLY A N 1
ATOM 562 C CA . GLY A 1 72 ? 5.719 -7.679 -3.249 1.00 60.38 72 GLY A CA 1
ATOM 563 C C . GLY A 1 72 ? 6.922 -7.227 -2.411 1.00 60.38 72 GLY A C 1
ATOM 564 O O . GLY A 1 72 ? 7.000 -7.592 -1.235 1.00 60.38 72 GLY A O 1
ATOM 565 N N . GLU A 1 73 ? 7.837 -6.440 -2.981 1.00 74.88 73 GLU A N 1
ATOM 566 C CA . GLU A 1 73 ? 9.035 -5.932 -2.286 1.00 74.88 73 GLU A CA 1
ATOM 567 C C . GLU A 1 73 ? 8.720 -4.954 -1.140 1.00 74.88 73 GLU A C 1
ATOM 569 O O . GLU A 1 73 ? 9.471 -4.862 -0.164 1.00 74.88 73 GLU A O 1
ATOM 574 N N . HIS A 1 74 ? 7.58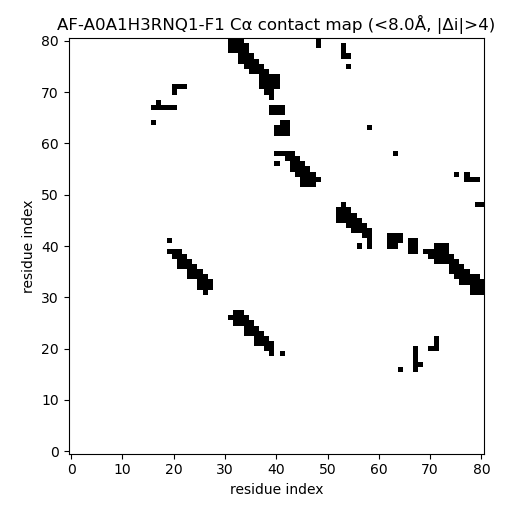8 -4.250 -1.211 1.00 89.75 74 HIS A N 1
ATOM 575 C CA . HIS A 1 74 ? 7.208 -3.261 -0.209 1.00 89.75 74 HIS 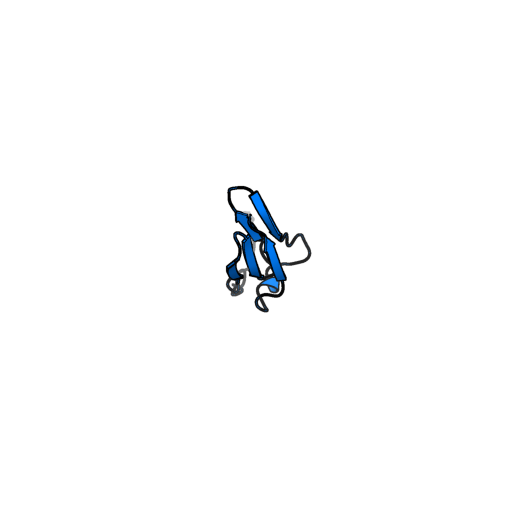A CA 1
ATOM 576 C C . HIS A 1 74 ? 6.201 -3.853 0.750 1.00 89.75 74 HIS A C 1
ATOM 578 O O . HIS A 1 74 ? 5.167 -4.365 0.334 1.00 89.75 74 HIS A O 1
ATOM 584 N N . SER A 1 75 ? 6.485 -3.753 2.047 1.00 94.12 75 SER A N 1
ATOM 585 C CA . SER A 1 75 ? 5.572 -4.190 3.098 1.00 94.12 75 SER A CA 1
ATOM 586 C C . SER A 1 75 ? 5.006 -3.011 3.875 1.00 94.12 75 SER A C 1
ATOM 588 O O . SER A 1 75 ? 5.670 -1.998 4.095 1.00 94.12 75 SER A O 1
ATOM 590 N N . PHE A 1 76 ? 3.770 -3.167 4.333 1.00 95.25 76 PHE A N 1
ATOM 591 C CA . PHE A 1 76 ? 3.130 -2.227 5.242 1.00 95.25 76 PHE A CA 1
ATOM 592 C C . PHE A 1 76 ? 2.571 -2.955 6.460 1.00 95.25 76 PHE A C 1
ATOM 594 O O . PHE A 1 76 ? 2.185 -4.125 6.402 1.00 95.25 76 PHE A O 1
ATOM 601 N N . ASN A 1 77 ? 2.505 -2.230 7.572 1.00 96.25 77 ASN A N 1
ATOM 602 C CA . ASN A 1 77 ? 1.807 -2.629 8.784 1.00 96.25 77 ASN A CA 1
ATOM 603 C C . ASN A 1 77 ? 1.258 -1.365 9.451 1.00 96.25 77 ASN A C 1
ATOM 605 O O . ASN A 1 77 ? 2.026 -0.543 9.949 1.00 96.25 77 ASN A O 1
ATOM 609 N N . VAL A 1 78 ? -0.058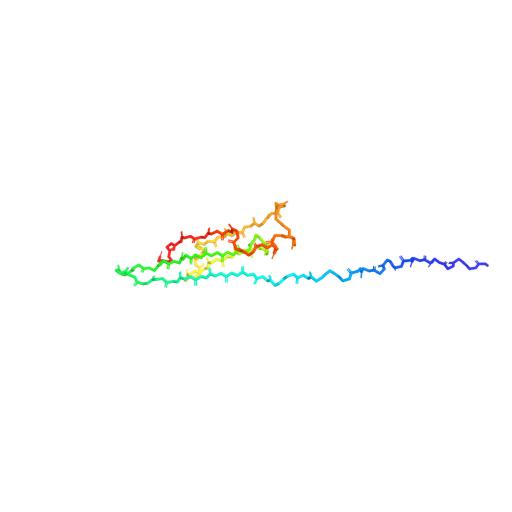 -1.179 9.399 1.00 95.75 78 VAL A N 1
ATOM 610 C CA . VAL A 1 78 ? -0.722 0.061 9.805 1.00 95.75 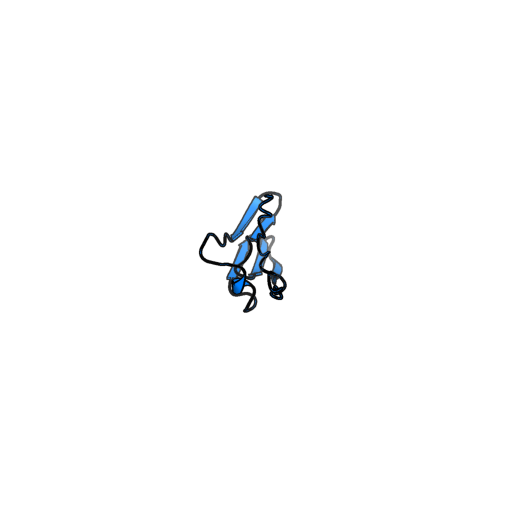78 VAL A CA 1
ATOM 611 C C . VAL A 1 78 ? -1.933 -0.213 10.682 1.00 95.75 78 VAL A C 1
ATOM 613 O O . VAL A 1 78 ? -2.674 -1.176 10.484 1.00 95.75 78 VAL A O 1
ATOM 616 N N . ASN A 1 79 ? -2.161 0.679 11.641 1.00 93.69 79 ASN A N 1
ATOM 617 C CA . ASN A 1 79 ? -3.394 0.718 12.411 1.00 93.69 79 ASN A CA 1
ATOM 618 C C . ASN A 1 79 ? -4.450 1.552 11.658 1.00 93.69 79 ASN A C 1
ATOM 620 O O . ASN A 1 79 ? -4.161 2.659 11.195 1.00 93.69 79 ASN A O 1
ATOM 624 N N . LEU A 1 80 ? -5.661 1.011 11.501 1.00 90.56 80 LEU A N 1
ATOM 625 C CA . LEU A 1 80 ? -6.728 1.615 10.698 1.00 90.56 80 LEU A CA 1
ATOM 626 C C . LEU A 1 80 ? -7.720 2.448 11.521 1.00 90.56 80 LEU A C 1
ATOM 628 O O . LEU A 1 80 ? -8.426 3.267 10.937 1.00 90.56 80 LEU A O 1
ATOM 632 N N . ASN A 1 81 ? -7.765 2.291 12.844 1.00 83.31 81 ASN A N 1
ATOM 633 C CA . ASN A 1 81 ? -8.653 3.031 13.750 1.00 83.31 81 ASN A CA 1
ATOM 634 C C . ASN A 1 81 ? -8.280 4.515 13.883 1.00 83.31 81 ASN A C 1
ATOM 636 O O . ASN A 1 81 ? -7.091 4.896 13.827 1.00 83.31 81 ASN A O 1
#

Sequence (81 aa):
MSHASGAKTKKMKYVPVPDIDYRMSISFEGGKINARGTHDGFPAYQIRYNGKVRYTHDPGNKEDIYSLIGSGEHSFNVNLN

Secondary structure (DSSP, 8-state):
-----------PPPPPPPPP-EEEEEEEETTEEEEEEEE-SSS-EEEEETTEEEEEE--TTT--GGGGSSTT-EEEEEE--

Foldseek 3Di:
DDDDDDPPDDDPDDDPQADWDKDWDWDQDPNWIKIKIFTFLDDKDFDAAPNDTFDIHHSDVPDDSCSSPDGGPDMDITIHD

Solvent-accessible surface area (backbone atoms only — not comparable to full-atom values): 5232 Å² total; per-residue (Å²): 138,86,86,81,83,78,79,78,78,75,79,78,76,87,72,91,73,69,69,82,51,71,47,80,48,77,49,80,56,96,92,41,38,38,39,36,38,30,23,31,45,31,66,69,48,73,44,68,46,96,90,40,79,62,45,76,47,76,29,76,92,82,36,45,86,66,30,36,65,65,82,41,78,41,73,51,77,38,68,58,115